Protein AF-U1Q0V2-F1 (afdb_monomer_lite)

Sequence (135 aa):
MVHVGWVQRLLRSADWMGFPGPEPDLVAHGQTRVGPHARRIFEKFAELGIEWVSEPTDSEPGAQRIRPVNEVLAFRKATCIDLCVAFCCAALDAGIYPLILTVTADGGQRRHAIVLVPMERQWVIGCDVLIDEGF

Foldseek 3Di:
DPPPVVVVQVVVVVVDQAFDADDDDCADPNAGPQVVQLVVLVVVLVVLQQDEDDADPPADVPGGDADALVCCSVVSYHHQVNVQVNSCVSCVNVRWHKDKDWFADPVRPDIHIDIDTDRSSHDDPPDDPPDDPGD

Radius of gyration: 16.57 Å; chains: 1; bounding box: 40×40×46 Å

Secondary structure (DSSP, 8-state):
---HHHHHHHHHHTS-SS-----GGGEETTEE-HHHHHHHHHHHHHHTTPEE-PPPTTPPTT--PPPPHHHHHHHTEE-HHHHHHHHHHHHHHTT---EEEEEEEGGGTEEEEEEE--TTS-PPPS---S-SS--

Structure (mmCIF, N/CA/C/O backbone):
data_AF-U1Q0V2-F1
#
_entry.id   AF-U1Q0V2-F1
#
loop_
_atom_site.group_PDB
_atom_site.id
_atom_site.type_symbol
_atom_site.label_atom_id
_atom_site.label_alt_id
_atom_site.label_comp_id
_atom_site.label_asym_id
_atom_site.label_entity_id
_atom_site.label_seq_id
_atom_site.pdbx_PDB_ins_code
_atom_site.Cartn_x
_atom_site.Cartn_y
_atom_site.Cartn_z
_atom_site.occupancy
_atom_site.B_iso_or_equiv
_atom_site.auth_seq_id
_atom_site.auth_comp_id
_atom_site.auth_asym_id
_atom_site.auth_atom_id
_atom_site.pdbx_PDB_model_num
ATOM 1 N N . MET A 1 1 ? 3.912 -15.239 5.606 1.00 35.06 1 MET A N 1
ATOM 2 C CA . MET A 1 1 ? 5.131 -16.069 5.500 1.00 35.06 1 MET A CA 1
ATOM 3 C C . MET A 1 1 ? 6.042 -15.401 4.482 1.00 35.06 1 MET A C 1
ATOM 5 O O . MET A 1 1 ? 5.665 -15.322 3.323 1.00 35.06 1 MET A O 1
ATOM 9 N N . VAL A 1 2 ? 7.160 -14.813 4.916 1.00 41.72 2 VAL A N 1
ATOM 10 C CA . VAL A 1 2 ? 8.121 -14.167 4.006 1.00 41.72 2 VAL A CA 1
ATOM 11 C C . VAL A 1 2 ? 8.965 -15.280 3.386 1.00 41.72 2 VAL A C 1
ATOM 13 O O . VAL A 1 2 ? 9.642 -16.006 4.109 1.00 41.72 2 VAL A O 1
ATOM 16 N N . HIS A 1 3 ? 8.857 -15.488 2.072 1.00 43.62 3 HIS A N 1
ATOM 17 C CA . HIS A 1 3 ? 9.586 -16.553 1.375 1.00 43.62 3 HIS A CA 1
ATOM 18 C C . HIS A 1 3 ? 11.100 -16.367 1.584 1.00 43.62 3 HIS A C 1
ATOM 20 O O . HIS A 1 3 ? 11.595 -15.254 1.459 1.00 43.62 3 HIS A O 1
ATOM 26 N N . VAL A 1 4 ? 11.850 -17.430 1.897 1.00 46.19 4 VAL A N 1
ATOM 27 C CA . VAL A 1 4 ? 13.280 -17.375 2.298 1.00 46.19 4 VAL A CA 1
ATOM 28 C C . VAL A 1 4 ? 14.165 -16.647 1.269 1.00 46.19 4 VAL A C 1
ATOM 30 O O . VAL A 1 4 ? 15.153 -16.005 1.624 1.00 46.19 4 VAL A O 1
ATOM 33 N N . GLY A 1 5 ? 13.755 -16.649 -0.003 1.00 53.88 5 GLY A N 1
ATOM 34 C CA . GLY A 1 5 ? 14.381 -15.845 -1.056 1.00 53.88 5 GLY A CA 1
ATOM 35 C C . GLY A 1 5 ? 14.353 -14.327 -0.806 1.00 53.88 5 GLY A C 1
ATOM 36 O O . GLY A 1 5 ? 15.284 -13.648 -1.219 1.00 53.88 5 GLY A O 1
ATOM 37 N N . TRP A 1 6 ? 13.348 -13.792 -0.104 1.00 56.41 6 TRP A N 1
ATOM 38 C CA . TRP A 1 6 ? 13.242 -12.371 0.254 1.00 56.41 6 TRP A CA 1
ATOM 39 C C . TRP A 1 6 ? 14.310 -11.941 1.249 1.00 56.41 6 TRP A C 1
ATOM 41 O O . TRP A 1 6 ? 14.980 -10.942 1.015 1.00 56.41 6 TRP A O 1
ATOM 51 N N . VAL A 1 7 ? 14.513 -12.710 2.322 1.00 51.59 7 VAL A N 1
ATOM 52 C CA . VAL A 1 7 ? 15.502 -12.385 3.362 1.00 51.59 7 VAL A CA 1
ATOM 53 C C . VAL A 1 7 ? 16.915 -12.387 2.777 1.00 51.59 7 VAL A C 1
ATOM 55 O O . VAL A 1 7 ? 17.669 -11.448 3.005 1.00 51.59 7 VAL A O 1
ATOM 58 N N . GLN A 1 8 ? 17.259 -13.369 1.935 1.00 47.16 8 GLN A N 1
ATOM 59 C CA . GLN A 1 8 ? 18.563 -13.377 1.261 1.00 47.16 8 GLN A CA 1
ATOM 60 C C . GLN A 1 8 ? 18.756 -12.219 0.271 1.00 47.16 8 GLN A C 1
ATOM 62 O O . GLN A 1 8 ? 19.873 -11.734 0.115 1.00 47.16 8 GLN A O 1
ATOM 67 N N . ARG A 1 9 ? 17.693 -11.760 -0.396 1.00 57.69 9 ARG A N 1
ATOM 68 C CA . ARG A 1 9 ? 17.746 -10.615 -1.318 1.00 57.69 9 ARG A CA 1
ATOM 69 C C . ARG A 1 9 ? 17.901 -9.294 -0.564 1.00 57.69 9 ARG A C 1
ATOM 71 O O . ARG A 1 9 ? 18.737 -8.486 -0.941 1.00 57.69 9 ARG A O 1
ATOM 78 N N . LEU A 1 10 ? 17.171 -9.121 0.535 1.00 52.22 10 LEU A N 1
ATOM 79 C CA . LEU A 1 10 ? 17.231 -7.936 1.398 1.00 52.22 10 LEU A CA 1
ATOM 80 C C . LEU A 1 10 ? 18.604 -7.802 2.084 1.00 52.22 10 LEU A C 1
ATOM 82 O O . LEU A 1 10 ? 19.165 -6.711 2.157 1.00 52.22 10 LEU A O 1
ATOM 86 N N . LEU A 1 11 ? 19.196 -8.928 2.497 1.00 50.22 11 LEU A N 1
ATOM 87 C CA . LEU A 1 11 ? 20.561 -8.967 3.029 1.00 50.22 11 LEU A CA 1
ATOM 88 C C . LEU A 1 11 ? 21.624 -8.651 1.962 1.00 50.22 11 LEU A C 1
ATOM 90 O O . LEU A 1 11 ? 22.636 -8.051 2.293 1.00 50.22 11 LEU A O 1
ATOM 94 N N . ARG A 1 12 ? 21.394 -8.986 0.682 1.00 48.66 12 ARG A N 1
ATOM 95 C CA . ARG A 1 12 ? 22.298 -8.606 -0.423 1.00 48.66 12 ARG A CA 1
ATOM 96 C C . ARG A 1 12 ? 22.145 -7.150 -0.875 1.00 48.66 12 ARG A C 1
ATOM 98 O O . ARG A 1 12 ? 23.102 -6.602 -1.406 1.00 48.66 12 ARG A O 1
ATOM 105 N N . SER A 1 13 ? 20.985 -6.517 -0.675 1.00 46.38 13 SER A N 1
ATOM 106 C CA . SER A 1 13 ? 20.786 -5.097 -1.016 1.00 46.38 13 SER A CA 1
ATOM 107 C C . SER A 1 13 ? 21.444 -4.127 -0.037 1.00 46.38 13 SER A C 1
ATOM 109 O O . SER A 1 13 ? 21.688 -2.987 -0.408 1.00 46.38 13 SER A O 1
ATOM 111 N N . ALA A 1 14 ? 21.752 -4.552 1.194 1.00 44.84 14 ALA A N 1
ATOM 112 C CA . ALA A 1 14 ? 22.478 -3.704 2.144 1.00 44.84 14 ALA A CA 1
ATOM 113 C C . ALA A 1 14 ? 23.905 -3.364 1.655 1.00 44.84 14 ALA A C 1
ATOM 115 O O . ALA A 1 14 ? 24.404 -2.285 1.956 1.00 44.84 14 ALA A O 1
ATOM 116 N N . ASP A 1 15 ? 24.501 -4.241 0.836 1.00 44.44 15 ASP A N 1
ATOM 117 C CA . ASP A 1 15 ? 25.845 -4.083 0.260 1.00 44.44 15 ASP A CA 1
ATOM 118 C C . ASP A 1 15 ? 25.832 -3.729 -1.248 1.00 44.44 15 ASP A C 1
ATOM 120 O O . ASP A 1 15 ? 26.886 -3.527 -1.853 1.00 44.44 15 ASP A O 1
ATOM 124 N N . TRP A 1 16 ? 24.655 -3.648 -1.888 1.00 39.28 16 TRP A N 1
ATOM 125 C CA . TRP A 1 16 ? 24.498 -3.435 -3.336 1.00 39.28 16 TRP A CA 1
ATOM 126 C C . TRP A 1 16 ? 23.513 -2.286 -3.613 1.00 39.28 16 TRP A C 1
ATOM 128 O O . TRP A 1 16 ? 22.334 -2.373 -3.294 1.00 39.28 16 TRP A O 1
ATOM 138 N N . MET A 1 17 ? 23.969 -1.245 -4.323 1.00 45.47 17 MET A N 1
ATOM 139 C CA . MET A 1 17 ? 23.193 -0.090 -4.843 1.00 45.47 17 MET A CA 1
ATOM 140 C C . MET A 1 17 ? 22.092 -0.433 -5.888 1.00 45.47 17 MET A C 1
ATOM 142 O O . MET A 1 17 ? 21.736 0.390 -6.727 1.00 45.47 17 MET A O 1
ATOM 146 N N . GLY A 1 18 ? 21.582 -1.664 -5.916 1.00 50.22 18 GLY A N 1
ATOM 147 C CA . GLY A 1 18 ? 20.775 -2.218 -7.000 1.00 50.22 18 GLY A CA 1
ATOM 148 C C . GLY A 1 18 ? 19.776 -3.239 -6.471 1.00 50.22 18 GLY A C 1
ATOM 149 O O . GLY A 1 18 ? 20.090 -4.071 -5.624 1.00 50.22 18 GLY A O 1
ATOM 150 N N . PHE A 1 19 ? 18.544 -3.141 -6.961 1.00 48.56 19 PHE A N 1
ATOM 151 C CA . PHE A 1 19 ? 17.378 -3.793 -6.374 1.00 48.56 19 PHE A CA 1
ATOM 152 C C . PHE A 1 19 ? 17.218 -5.272 -6.803 1.00 48.56 19 PHE A C 1
ATOM 154 O O . PHE A 1 19 ? 17.119 -5.543 -8.003 1.00 48.56 19 PHE A O 1
ATOM 161 N N . PRO A 1 20 ? 17.139 -6.238 -5.865 1.00 48.56 20 PRO A N 1
ATOM 162 C CA . PRO A 1 20 ? 17.164 -7.677 -6.181 1.00 48.56 20 PRO A CA 1
ATOM 163 C C . PRO A 1 20 ? 15.799 -8.351 -6.518 1.00 48.56 20 PRO A C 1
ATOM 165 O O . PRO A 1 20 ? 15.290 -9.145 -5.732 1.00 48.56 20 PRO A O 1
ATOM 168 N N . GLY A 1 21 ? 15.202 -8.141 -7.697 1.00 48.84 21 GLY A N 1
ATOM 169 C CA . GLY A 1 21 ? 13.913 -8.755 -8.125 1.00 48.84 21 GLY A CA 1
ATOM 170 C C . GLY A 1 21 ? 14.005 -9.618 -9.402 1.00 48.84 21 GLY A C 1
ATOM 171 O O . GLY A 1 21 ? 15.038 -9.561 -10.067 1.00 48.84 21 GLY A O 1
ATOM 172 N N . PRO A 1 22 ? 12.982 -10.427 -9.770 1.00 47.50 22 PRO A N 1
ATOM 173 C CA . PRO A 1 22 ? 13.030 -11.239 -10.992 1.00 47.50 22 PRO A CA 1
ATOM 174 C C . PRO A 1 22 ? 13.104 -10.352 -12.254 1.00 47.50 22 PRO A C 1
ATOM 176 O O . PRO A 1 22 ? 12.197 -9.568 -12.496 1.00 47.50 22 PRO A O 1
ATOM 179 N N . GLU A 1 23 ? 14.240 -10.431 -12.961 1.00 60.88 23 GLU A N 1
ATOM 180 C CA . GLU A 1 23 ? 14.472 -10.660 -14.409 1.00 60.88 23 GLU A CA 1
ATOM 181 C C . GLU A 1 23 ? 13.546 -10.034 -15.510 1.00 60.88 23 GLU A C 1
ATOM 183 O O . GLU A 1 23 ? 12.494 -9.465 -15.249 1.00 60.88 23 GLU A O 1
ATOM 188 N N . PRO A 1 24 ? 13.953 -10.098 -16.793 1.00 53.09 24 PRO A N 1
ATOM 189 C CA . PRO A 1 24 ? 14.290 -9.011 -17.739 1.00 53.09 24 PRO A CA 1
ATOM 190 C C . PRO A 1 24 ? 13.203 -7.981 -18.119 1.00 53.09 24 PRO A C 1
ATOM 192 O O . PRO A 1 24 ? 13.521 -6.990 -18.768 1.00 53.09 24 PRO A O 1
ATOM 195 N N . ASP A 1 25 ? 11.946 -8.150 -17.714 1.00 60.25 25 ASP A N 1
ATOM 196 C CA . ASP A 1 25 ? 10.814 -7.395 -18.277 1.00 60.25 25 ASP A CA 1
ATOM 197 C C . ASP A 1 25 ? 10.534 -6.043 -17.612 1.00 60.25 25 ASP A C 1
ATOM 199 O O . ASP A 1 25 ? 9.824 -5.219 -18.191 1.00 60.25 25 ASP A O 1
ATOM 203 N N . LEU A 1 26 ? 11.088 -5.783 -16.422 1.00 65.94 26 LEU A N 1
ATOM 204 C CA . LEU A 1 26 ? 11.001 -4.461 -15.787 1.00 65.94 26 LEU A CA 1
ATOM 205 C C . LEU A 1 26 ? 11.842 -3.404 -16.507 1.00 65.94 26 LEU A C 1
ATOM 207 O O . LEU A 1 26 ? 11.630 -2.215 -16.279 1.00 65.94 26 LEU A O 1
ATOM 211 N N . VAL A 1 27 ? 12.802 -3.821 -17.335 1.00 65.69 27 VAL A N 1
ATOM 212 C CA . VAL A 1 27 ? 13.606 -2.931 -18.173 1.00 65.69 27 VAL A CA 1
ATOM 213 C C . VAL A 1 27 ? 13.624 -3.492 -19.585 1.00 65.69 27 VAL A C 1
ATOM 215 O O . VAL A 1 27 ? 14.387 -4.399 -19.894 1.00 65.69 27 VAL A O 1
ATOM 218 N N . ALA A 1 28 ? 12.797 -2.926 -20.457 1.00 69.88 28 ALA A N 1
ATOM 219 C CA . ALA A 1 28 ? 12.767 -3.277 -21.871 1.00 69.88 28 ALA A CA 1
ATOM 220 C C . ALA A 1 28 ? 13.329 -2.105 -22.677 1.00 69.88 28 ALA A C 1
ATOM 222 O O . ALA A 1 28 ? 12.933 -0.962 -22.461 1.00 69.88 28 ALA A O 1
ATOM 223 N N . HIS A 1 29 ? 14.269 -2.371 -23.587 1.00 72.38 29 HIS A N 1
ATOM 224 C CA . HIS A 1 29 ? 14.875 -1.343 -24.448 1.00 72.38 29 HIS A CA 1
ATOM 225 C C . HIS A 1 29 ? 15.450 -0.127 -23.685 1.00 72.38 29 HIS A C 1
ATOM 227 O O . HIS A 1 29 ? 15.395 0.999 -24.170 1.00 72.38 29 HIS A O 1
ATOM 233 N N . GLY A 1 30 ? 15.985 -0.341 -22.476 1.00 68.69 30 GLY A N 1
ATOM 234 C CA . GLY A 1 30 ? 16.543 0.727 -21.634 1.00 68.69 30 GLY A CA 1
ATOM 235 C C . GLY A 1 30 ? 15.506 1.577 -20.889 1.00 68.69 30 GLY A C 1
ATOM 236 O O . GLY A 1 30 ? 15.889 2.518 -20.203 1.00 68.69 30 GLY A O 1
ATOM 237 N N . GLN A 1 31 ? 14.215 1.247 -20.981 1.00 72.19 31 GLN A N 1
ATOM 238 C CA . GLN A 1 31 ? 13.138 1.940 -20.275 1.00 72.19 31 GLN A CA 1
ATOM 239 C C . GLN A 1 31 ? 12.588 1.092 -19.129 1.00 72.19 31 GLN A C 1
ATOM 241 O O . GLN A 1 31 ? 12.303 -0.097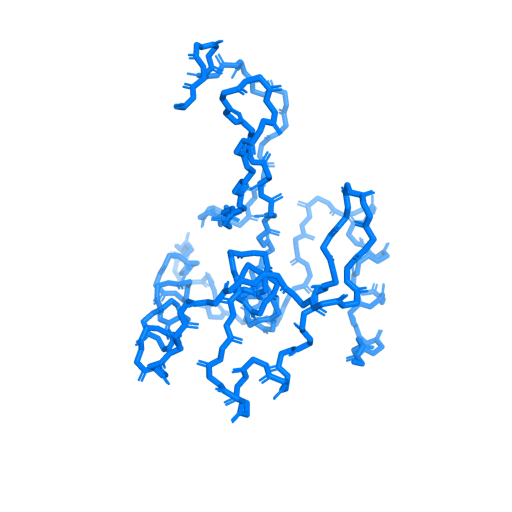 -19.291 1.00 72.19 31 GLN A O 1
ATOM 246 N N . THR A 1 32 ? 12.403 1.725 -17.972 1.00 79.25 32 THR A N 1
ATOM 247 C CA . THR A 1 32 ? 11.717 1.134 -16.818 1.00 79.25 32 THR A CA 1
ATOM 248 C C . THR A 1 32 ? 10.229 0.920 -17.106 1.00 79.25 32 THR A C 1
ATOM 250 O O . THR A 1 32 ? 9.546 1.778 -17.662 1.00 79.25 32 THR A O 1
ATOM 253 N N . ARG A 1 33 ? 9.696 -0.231 -16.692 1.00 84.94 33 ARG A N 1
ATOM 254 C CA . ARG A 1 33 ? 8.266 -0.575 -16.757 1.00 84.94 33 ARG A CA 1
ATOM 255 C C . ARG A 1 33 ? 7.602 -0.574 -15.376 1.00 84.94 33 ARG A C 1
ATOM 257 O O . ARG A 1 33 ? 6.481 -1.057 -15.236 1.00 84.94 33 ARG A O 1
ATOM 264 N N . VAL A 1 34 ? 8.243 0.020 -14.362 1.00 87.94 34 VAL A N 1
ATOM 265 C CA . VAL A 1 34 ? 7.706 0.109 -12.990 1.00 87.94 34 VAL A CA 1
ATOM 266 C C . VAL A 1 34 ? 6.314 0.739 -12.957 1.00 87.94 34 VAL A C 1
ATOM 268 O O . VAL A 1 34 ? 5.411 0.154 -12.366 1.00 87.94 34 VAL A O 1
ATOM 271 N N . GLY A 1 35 ? 6.119 1.887 -13.615 1.00 90.06 35 GLY A N 1
ATOM 272 C CA . GLY A 1 35 ? 4.832 2.591 -13.633 1.00 90.06 35 GLY A CA 1
ATOM 273 C C . GLY A 1 35 ? 3.672 1.709 -14.119 1.00 90.06 35 GLY A C 1
ATOM 274 O O . GLY A 1 35 ? 2.714 1.511 -13.371 1.00 90.06 35 GLY A O 1
ATOM 275 N N . PRO A 1 36 ? 3.757 1.112 -15.324 1.00 89.88 36 PRO A N 1
ATOM 276 C CA . PRO A 1 36 ? 2.759 0.160 -15.815 1.00 89.88 36 PRO A CA 1
ATOM 277 C C . PRO A 1 36 ? 2.493 -1.030 -14.881 1.00 89.88 36 PRO A C 1
ATOM 279 O O . PRO A 1 36 ? 1.336 -1.400 -14.680 1.00 89.88 36 PRO A O 1
ATOM 282 N N . HIS A 1 37 ? 3.532 -1.625 -14.286 1.00 89.06 37 HIS A N 1
ATOM 283 C CA . HIS A 1 37 ? 3.364 -2.751 -13.362 1.00 89.06 37 HIS A CA 1
ATOM 284 C C . HIS A 1 37 ? 2.680 -2.326 -12.054 1.00 89.06 37 HIS A C 1
ATOM 286 O O . HIS A 1 37 ? 1.713 -2.962 -11.635 1.00 89.06 37 HIS A O 1
ATOM 292 N N . ALA A 1 38 ? 3.122 -1.226 -11.441 1.00 92.00 38 ALA A N 1
ATOM 293 C CA . ALA A 1 38 ? 2.521 -0.672 -10.230 1.00 92.00 38 ALA A CA 1
ATOM 294 C C . ALA A 1 38 ? 1.057 -0.272 -10.455 1.00 92.00 38 ALA A C 1
ATOM 296 O O . ALA A 1 38 ? 0.192 -0.593 -9.640 1.00 92.00 38 ALA A O 1
ATOM 297 N N . ARG A 1 39 ? 0.761 0.353 -11.601 1.00 93.19 39 ARG A N 1
ATOM 298 C CA . ARG A 1 39 ? -0.603 0.689 -12.012 1.00 93.19 39 ARG A CA 1
ATOM 299 C C . ARG A 1 39 ? -1.477 -0.555 -12.140 1.00 93.19 39 ARG A C 1
ATOM 301 O O . ARG A 1 39 ? -2.573 -0.572 -11.595 1.00 93.19 39 ARG A O 1
ATOM 308 N N . ARG A 1 40 ? -0.984 -1.610 -12.793 1.00 92.31 40 ARG A N 1
ATOM 309 C CA . ARG A 1 40 ? -1.724 -2.871 -12.928 1.00 92.31 40 ARG A CA 1
ATOM 310 C C . ARG A 1 40 ? -2.040 -3.498 -11.569 1.00 92.31 40 ARG A C 1
ATOM 312 O O . ARG A 1 40 ? -3.134 -4.022 -11.391 1.00 92.31 40 ARG A O 1
ATOM 319 N N . ILE A 1 41 ? -1.103 -3.452 -10.620 1.00 92.12 41 ILE A N 1
ATOM 320 C CA . ILE A 1 41 ? -1.346 -3.916 -9.246 1.00 92.12 41 ILE A CA 1
ATOM 321 C C . ILE A 1 41 ? -2.457 -3.073 -8.611 1.00 92.12 41 ILE A C 1
ATOM 323 O O . ILE A 1 41 ? -3.429 -3.635 -8.116 1.00 92.12 41 ILE A O 1
ATOM 327 N N . PHE A 1 42 ? -2.358 -1.743 -8.676 1.00 93.38 42 PHE A N 1
ATOM 328 C CA . PHE A 1 42 ? -3.367 -0.837 -8.122 1.00 93.38 42 PHE A CA 1
ATOM 329 C C . PHE A 1 42 ? -4.766 -1.095 -8.701 1.00 93.38 42 PHE A C 1
ATOM 331 O O . PHE A 1 42 ? -5.721 -1.261 -7.948 1.00 93.38 42 PHE A O 1
ATOM 338 N N . GLU A 1 43 ? -4.881 -1.193 -10.027 1.00 93.38 43 GLU A N 1
ATOM 339 C CA . GLU A 1 43 ? -6.145 -1.474 -10.717 1.00 93.38 43 GLU A CA 1
ATOM 340 C C . GLU A 1 43 ? -6.737 -2.813 -10.265 1.00 93.38 43 GLU A C 1
ATOM 342 O O . GLU A 1 43 ? -7.926 -2.890 -9.964 1.00 93.38 43 GLU A O 1
ATOM 347 N N . LYS A 1 44 ? -5.906 -3.851 -10.099 1.00 91.62 44 LYS A N 1
ATOM 348 C CA . LYS A 1 44 ? -6.368 -5.135 -9.558 1.00 91.62 44 LYS A CA 1
ATOM 349 C C . LYS A 1 44 ? -6.889 -5.008 -8.133 1.00 91.62 44 LYS A C 1
ATOM 351 O O . LYS A 1 44 ? -7.924 -5.587 -7.836 1.00 91.62 44 LYS A O 1
ATOM 356 N N . PHE A 1 45 ? -6.232 -4.238 -7.268 1.00 90.25 45 PHE A N 1
ATOM 357 C CA . PHE A 1 45 ? -6.743 -3.974 -5.920 1.00 90.25 45 PHE A CA 1
ATOM 358 C C . PHE A 1 45 ? -8.071 -3.203 -5.936 1.00 90.25 45 PHE A C 1
ATOM 360 O O . PHE A 1 45 ? -8.972 -3.542 -5.170 1.00 90.25 45 PHE A O 1
ATOM 367 N N . ALA A 1 46 ? -8.225 -2.226 -6.832 1.00 91.62 46 ALA A N 1
ATOM 368 C CA . ALA A 1 46 ? -9.469 -1.476 -6.995 1.00 91.62 46 ALA A CA 1
ATOM 369 C C . ALA A 1 46 ? -10.634 -2.367 -7.472 1.00 91.62 46 ALA A C 1
ATOM 371 O O . ALA A 1 46 ? -11.765 -2.216 -7.013 1.00 91.62 46 ALA A O 1
ATOM 372 N N . GLU A 1 47 ? -10.358 -3.342 -8.342 1.00 93.19 47 GLU A N 1
ATOM 373 C CA . GLU A 1 47 ? -11.345 -4.309 -8.841 1.00 93.19 47 GLU A CA 1
ATOM 374 C C . GLU A 1 47 ? -11.795 -5.337 -7.786 1.00 93.19 47 GLU A C 1
ATOM 376 O O . GLU A 1 47 ? -12.859 -5.939 -7.931 1.00 93.19 47 GLU A O 1
ATOM 381 N N . LEU A 1 48 ? -11.019 -5.557 -6.717 1.00 90.88 48 LEU A N 1
ATOM 382 C CA . LEU A 1 48 ? -11.348 -6.551 -5.686 1.00 90.88 48 LEU A CA 1
ATOM 383 C C . LEU A 1 48 ? -12.542 -6.151 -4.806 1.00 90.88 48 LEU A C 1
ATOM 385 O O . LEU A 1 48 ? -13.035 -6.989 -4.047 1.00 90.88 48 LEU A O 1
ATOM 389 N N . GLY A 1 49 ? -13.013 -4.902 -4.902 1.00 93.38 49 GLY A N 1
ATOM 390 C CA . GLY A 1 49 ? -14.131 -4.399 -4.103 1.00 93.38 49 GLY A CA 1
ATOM 391 C C . GLY A 1 49 ? -13.827 -4.430 -2.606 1.00 93.38 49 GLY A C 1
ATOM 392 O O . GLY A 1 49 ? -14.673 -4.852 -1.821 1.00 93.38 49 GLY A O 1
ATOM 393 N N . ILE A 1 50 ? -12.598 -4.061 -2.227 1.00 95.25 50 ILE A N 1
ATOM 394 C CA . ILE A 1 50 ? -12.172 -3.986 -0.827 1.00 95.25 50 ILE A CA 1
ATOM 395 C C . ILE A 1 50 ? -12.845 -2.774 -0.179 1.00 95.25 50 ILE A C 1
ATOM 397 O O . ILE A 1 50 ? -12.642 -1.636 -0.598 1.00 95.25 50 ILE A O 1
ATOM 401 N N . GLU A 1 51 ? -13.644 -3.032 0.847 1.00 96.38 51 GLU A N 1
ATOM 402 C CA . GLU A 1 51 ? -14.315 -2.022 1.648 1.00 96.38 51 GLU A CA 1
ATOM 403 C C . GLU A 1 51 ? -13.347 -1.417 2.669 1.00 96.38 51 GLU A C 1
ATOM 405 O O . GLU A 1 51 ? -12.570 -2.116 3.334 1.00 96.38 51 GLU A O 1
ATOM 410 N N . TRP A 1 52 ? -13.424 -0.098 2.818 1.00 94.88 52 TRP A N 1
ATOM 411 C CA . TRP A 1 52 ? -12.710 0.599 3.872 1.00 94.88 52 TRP A CA 1
ATOM 412 C C . TRP A 1 52 ? -13.371 0.343 5.227 1.00 94.88 52 TRP A C 1
ATOM 414 O O . TRP A 1 52 ? -14.566 0.580 5.396 1.00 94.88 52 TRP A O 1
ATOM 424 N N . VAL A 1 53 ? -12.586 -0.084 6.214 1.00 95.62 53 VAL A N 1
ATOM 425 C CA . VAL A 1 53 ? -13.073 -0.340 7.577 1.00 95.62 53 VAL A CA 1
ATOM 426 C C . VAL A 1 53 ? -12.217 0.358 8.625 1.00 95.62 53 VAL A C 1
ATOM 428 O O . VAL A 1 53 ? -11.129 0.853 8.338 1.00 95.62 53 VAL A O 1
ATOM 431 N N . SER A 1 54 ? -12.707 0.388 9.864 1.00 91.50 54 SER A N 1
ATOM 432 C CA . SER A 1 54 ? -11.908 0.815 11.008 1.00 91.50 54 SER A CA 1
ATOM 433 C C . SER A 1 54 ? -10.772 -0.169 11.311 1.00 91.50 54 SER A C 1
ATOM 435 O O . SER A 1 54 ? -10.742 -1.325 10.853 1.00 91.50 54 SER A O 1
ATOM 437 N N . GLU A 1 55 ? -9.833 0.300 12.128 1.00 88.56 55 GLU A N 1
ATOM 438 C CA . GLU A 1 55 ? -8.779 -0.538 12.684 1.00 88.56 55 GLU A CA 1
ATOM 439 C C . GLU A 1 55 ? -9.345 -1.789 13.384 1.00 88.56 55 GLU A C 1
ATOM 441 O O . GLU A 1 55 ? -10.473 -1.764 13.893 1.00 88.56 55 GLU A O 1
ATOM 446 N N . PRO A 1 56 ? -8.604 -2.914 13.367 1.00 88.19 56 PRO A N 1
ATOM 447 C CA . PRO A 1 56 ? -8.956 -4.088 14.157 1.00 88.19 56 PRO A CA 1
ATOM 448 C C . PRO A 1 56 ? -9.107 -3.745 15.645 1.00 88.19 56 PRO A C 1
ATOM 450 O O . PRO A 1 56 ? -8.327 -2.960 16.179 1.00 88.19 56 PRO A O 1
ATOM 453 N N . THR A 1 57 ? -10.076 -4.366 16.320 1.00 87.56 57 THR A N 1
ATOM 454 C CA . THR A 1 57 ? -10.378 -4.123 17.745 1.00 87.56 57 THR A CA 1
ATOM 455 C C . THR A 1 57 ? -9.276 -4.579 18.702 1.00 87.56 57 THR A C 1
ATOM 457 O O . THR A 1 57 ? -9.301 -4.223 19.871 1.00 87.56 57 THR A O 1
ATOM 460 N N . ASP A 1 58 ? -8.341 -5.391 18.221 1.00 89.19 58 ASP A N 1
ATOM 461 C CA . ASP A 1 58 ? -7.145 -5.866 18.918 1.00 89.19 58 ASP A CA 1
ATOM 462 C C . ASP A 1 58 ? -5.901 -5.009 18.604 1.00 89.19 58 ASP A C 1
ATOM 464 O O . ASP A 1 58 ? -4.770 -5.461 18.769 1.00 89.19 58 ASP A O 1
ATOM 468 N N . SER A 1 59 ? -6.097 -3.777 18.120 1.00 88.38 59 SER A N 1
ATOM 469 C CA . SER A 1 59 ? -5.023 -2.790 17.966 1.00 88.38 59 SER A CA 1
ATOM 470 C C . SER A 1 59 ? -4.687 -2.133 19.309 1.00 88.38 59 SER A C 1
ATOM 472 O O . SER A 1 59 ? -5.580 -1.747 20.061 1.00 88.38 59 SER A O 1
ATOM 474 N N . GLU A 1 60 ? -3.394 -1.979 19.597 1.00 89.50 60 GLU A N 1
ATOM 475 C CA . GLU A 1 60 ? -2.909 -1.308 20.809 1.00 89.50 60 GLU A CA 1
ATOM 476 C C . GLU A 1 60 ? -2.940 0.223 20.667 1.00 89.50 60 GLU A C 1
ATOM 478 O O . GLU A 1 60 ? -2.743 0.741 19.565 1.00 89.50 60 GLU A O 1
ATOM 483 N N . PRO A 1 61 ? -3.088 0.995 21.760 1.00 84.00 61 PRO A N 1
ATOM 484 C CA . PRO A 1 61 ? -3.033 2.451 21.700 1.00 84.00 61 PRO A CA 1
ATOM 485 C C . PRO A 1 61 ? -1.759 2.961 21.012 1.00 84.00 61 PRO A C 1
ATOM 487 O O . PRO A 1 61 ? -0.641 2.733 21.468 1.00 84.00 61 PRO A O 1
ATOM 490 N N . GLY A 1 62 ? -1.932 3.690 19.908 1.00 82.25 62 GLY A N 1
ATOM 491 C CA . GLY A 1 62 ? -0.817 4.240 19.135 1.00 82.25 62 GLY A CA 1
ATOM 492 C C . GLY A 1 62 ? -0.261 3.321 18.042 1.00 82.25 62 GLY A C 1
ATOM 493 O O . GLY A 1 62 ? 0.562 3.784 17.256 1.00 82.25 62 GLY A O 1
ATOM 494 N N . ALA A 1 63 ? -0.741 2.083 17.932 1.00 85.94 63 ALA A N 1
ATOM 495 C CA . ALA A 1 63 ? -0.386 1.138 16.880 1.00 85.94 63 ALA A CA 1
ATOM 496 C C . ALA A 1 63 ? -1.646 0.613 16.177 1.00 85.94 63 ALA A C 1
ATOM 498 O O . ALA A 1 63 ? -2.733 0.633 16.734 1.00 85.94 63 ALA A O 1
ATOM 499 N N . GLN A 1 64 ? -1.497 0.111 14.952 1.00 89.69 64 GLN A N 1
ATOM 500 C CA . GLN A 1 64 ? -2.570 -0.619 14.279 1.00 89.69 64 GLN A CA 1
A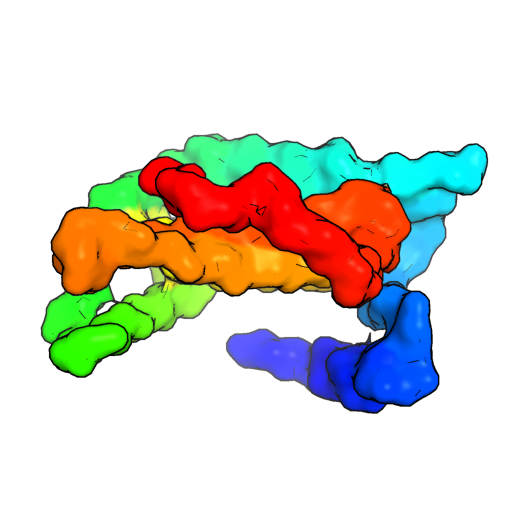TOM 501 C C . GLN A 1 64 ? -2.118 -2.059 14.065 1.00 89.69 64 GLN A C 1
ATOM 503 O O . GLN A 1 64 ? -1.048 -2.281 13.486 1.00 89.69 64 GLN A O 1
ATOM 508 N N . ARG A 1 65 ? -2.934 -3.046 14.456 1.00 92.69 65 ARG A N 1
ATOM 509 C CA . ARG A 1 65 ? -2.742 -4.400 13.929 1.00 92.69 65 ARG A CA 1
ATOM 510 C C . ARG A 1 65 ? -2.945 -4.338 12.417 1.00 92.69 65 ARG A C 1
ATOM 512 O O . ARG A 1 65 ? -3.949 -3.812 11.932 1.00 92.69 65 ARG A O 1
ATOM 519 N N . ILE A 1 66 ? -1.988 -4.887 11.680 1.00 94.12 66 ILE A N 1
ATOM 520 C CA . ILE A 1 66 ? -2.061 -4.979 10.223 1.00 94.12 66 ILE A CA 1
ATOM 521 C C . ILE A 1 66 ? -2.675 -6.330 9.867 1.00 94.12 66 ILE A C 1
ATOM 523 O O . ILE A 1 66 ? -2.155 -7.379 10.260 1.00 94.12 66 ILE A O 1
ATOM 527 N N . ARG A 1 67 ? -3.777 -6.314 9.115 1.00 93.56 67 ARG A N 1
ATOM 528 C CA . ARG A 1 67 ? -4.374 -7.534 8.568 1.00 93.56 67 ARG A CA 1
ATOM 529 C C . ARG A 1 67 ? -3.412 -8.120 7.530 1.00 93.56 67 ARG A C 1
ATOM 531 O O . ARG A 1 67 ? -2.997 -7.410 6.612 1.00 93.56 67 ARG A O 1
ATOM 538 N N . PRO A 1 68 ? -3.039 -9.405 7.625 1.00 89.69 68 PRO A N 1
ATOM 539 C CA . PRO A 1 68 ? -2.226 -10.034 6.599 1.00 89.69 68 PRO A CA 1
ATOM 540 C C . PRO A 1 68 ? -3.000 -10.107 5.273 1.00 89.69 68 PRO A C 1
ATOM 542 O O . PRO A 1 68 ? -4.231 -10.123 5.244 1.00 89.69 68 PRO A O 1
ATOM 545 N N . VAL A 1 69 ? -2.271 -10.196 4.157 1.00 88.38 69 VAL A N 1
ATOM 546 C CA . VAL A 1 69 ? -2.843 -10.148 2.796 1.00 88.38 69 VAL A CA 1
ATOM 547 C C . VAL A 1 69 ? -3.973 -11.161 2.590 1.00 88.38 69 VAL A C 1
ATOM 549 O O . VAL A 1 69 ? -4.981 -10.843 1.968 1.00 88.38 69 VAL A O 1
ATOM 552 N N . ASN A 1 70 ? -3.853 -12.367 3.148 1.00 87.12 70 ASN A N 1
ATOM 553 C CA . ASN A 1 70 ? -4.899 -13.385 3.049 1.00 87.12 70 ASN A CA 1
ATOM 554 C C . ASN A 1 70 ? -6.208 -12.968 3.743 1.00 87.12 70 ASN A C 1
ATOM 556 O O . ASN A 1 70 ? -7.273 -13.292 3.231 1.00 87.12 70 ASN A O 1
ATOM 560 N N . GLU A 1 71 ? -6.151 -12.240 4.863 1.00 92.06 71 GLU A N 1
ATOM 561 C CA . GLU A 1 71 ? -7.345 -11.703 5.532 1.00 92.06 71 GLU A CA 1
ATOM 562 C C . GLU A 1 71 ? -7.958 -10.560 4.714 1.00 92.06 71 GLU A C 1
ATOM 564 O O . GLU A 1 71 ? -9.169 -10.548 4.500 1.00 92.06 71 GLU A O 1
ATOM 569 N N . VAL A 1 72 ? -7.131 -9.644 4.194 1.00 93.12 72 VAL A N 1
ATOM 570 C CA . VAL A 1 72 ? -7.591 -8.539 3.333 1.00 93.12 72 VAL A CA 1
ATOM 571 C C . VAL A 1 72 ? -8.346 -9.073 2.114 1.00 93.12 72 VAL A C 1
ATOM 573 O O . VAL A 1 72 ? -9.439 -8.600 1.812 1.00 93.12 72 VAL A O 1
ATOM 576 N N . LEU A 1 73 ? -7.798 -10.088 1.439 1.00 89.25 73 LEU A N 1
ATOM 577 C CA . LEU A 1 73 ? -8.413 -10.687 0.252 1.00 89.25 73 LEU A CA 1
ATOM 578 C C . LEU A 1 73 ? -9.662 -11.515 0.581 1.00 89.25 73 LEU A C 1
ATOM 580 O O . LEU A 1 73 ? -10.645 -11.447 -0.156 1.00 89.25 73 LEU A O 1
ATOM 584 N N . ALA A 1 74 ? -9.639 -12.287 1.673 1.00 92.25 74 ALA A N 1
ATOM 585 C CA . ALA A 1 74 ? -10.763 -13.138 2.060 1.00 92.25 74 ALA A CA 1
ATOM 586 C C . ALA A 1 74 ? -11.968 -12.321 2.540 1.00 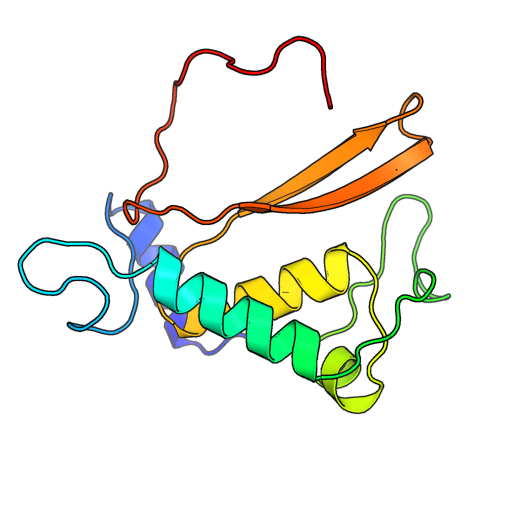92.25 74 ALA A C 1
ATOM 588 O O . ALA A 1 74 ? -13.102 -12.612 2.164 1.00 92.25 74 ALA A O 1
ATOM 589 N N . PHE A 1 75 ? -11.726 -11.293 3.355 1.00 94.44 75 PHE A N 1
ATOM 590 C CA . PHE A 1 75 ? -12.789 -10.485 3.948 1.00 94.44 75 PHE A CA 1
ATOM 591 C C . PHE A 1 75 ? -13.142 -9.249 3.131 1.00 94.44 75 PHE A C 1
ATOM 593 O O . PHE A 1 75 ? -14.172 -8.640 3.406 1.00 94.44 75 PHE A O 1
ATOM 600 N N . ARG A 1 76 ? -12.306 -8.877 2.151 1.00 95.62 76 ARG A N 1
ATOM 601 C CA . ARG A 1 76 ? -12.435 -7.643 1.360 1.00 95.62 76 ARG A CA 1
ATOM 602 C C . ARG A 1 76 ? -12.606 -6.415 2.248 1.00 95.62 76 ARG A C 1
ATOM 604 O O . ARG A 1 76 ? -13.439 -5.560 1.980 1.00 95.62 76 ARG A O 1
ATOM 611 N N . LYS A 1 77 ? -11.827 -6.351 3.326 1.00 95.50 77 LYS A N 1
ATOM 612 C CA . LYS A 1 77 ? -11.871 -5.285 4.331 1.00 95.50 77 LYS A CA 1
ATOM 613 C C . LYS A 1 77 ? -10.460 -4.864 4.688 1.00 95.50 77 LYS A C 1
ATOM 615 O O . LYS A 1 77 ? -9.635 -5.721 5.009 1.00 95.50 77 LYS A O 1
ATOM 620 N N . ALA A 1 78 ? -10.189 -3.565 4.640 1.00 97.00 78 ALA A N 1
ATOM 621 C CA . ALA A 1 78 ? -8.860 -3.037 4.917 1.00 97.00 78 ALA A CA 1
ATOM 622 C C . ALA A 1 78 ? -8.881 -1.575 5.392 1.00 97.00 78 ALA A C 1
ATOM 624 O O . ALA A 1 78 ? -9.821 -0.830 5.115 1.00 97.00 78 ALA A O 1
ATOM 625 N N . THR A 1 79 ? -7.813 -1.166 6.079 1.00 96.25 79 THR A N 1
ATOM 626 C CA . THR A 1 79 ? -7.452 0.246 6.298 1.00 96.25 79 THR A CA 1
ATOM 627 C C . THR A 1 79 ? -6.367 0.700 5.304 1.00 96.25 79 THR A C 1
ATOM 629 O O . THR A 1 79 ? -5.896 -0.093 4.483 1.00 96.25 79 THR A O 1
ATOM 632 N N . CYS A 1 80 ? -5.916 1.963 5.378 1.00 95.38 80 CYS A N 1
ATOM 633 C CA . CYS A 1 80 ? -4.793 2.446 4.554 1.00 95.38 80 CYS A CA 1
ATOM 634 C C . CYS A 1 80 ? -3.540 1.586 4.705 1.00 95.38 80 CYS A C 1
ATOM 636 O O . CYS A 1 80 ? -2.934 1.224 3.700 1.00 95.38 80 CYS A O 1
ATOM 638 N N . ILE A 1 81 ? -3.138 1.261 5.937 1.00 95.38 81 ILE A N 1
ATOM 639 C CA . ILE A 1 81 ? -1.888 0.532 6.168 1.00 95.38 81 ILE A CA 1
ATOM 640 C C . ILE A 1 81 ? -2.003 -0.943 5.759 1.00 95.38 81 ILE A C 1
ATOM 642 O O . ILE A 1 81 ? -1.044 -1.488 5.218 1.00 95.38 81 ILE A O 1
ATOM 646 N N . ASP A 1 82 ? -3.185 -1.557 5.905 1.00 96.69 82 ASP A N 1
ATOM 647 C CA . ASP A 1 82 ? -3.461 -2.907 5.393 1.00 96.69 82 ASP A CA 1
ATOM 648 C C . ASP A 1 82 ? -3.269 -2.959 3.867 1.00 96.69 82 ASP A C 1
ATOM 650 O O . ASP A 1 82 ? -2.561 -3.825 3.345 1.00 96.69 82 ASP A O 1
ATOM 654 N N . LEU A 1 83 ? -3.858 -1.995 3.146 1.00 96.88 83 LEU A N 1
ATOM 655 C CA . LEU A 1 83 ? -3.728 -1.880 1.691 1.00 96.88 83 LEU A CA 1
ATOM 656 C C . LEU A 1 83 ? -2.297 -1.558 1.265 1.00 96.88 83 LEU A C 1
ATOM 658 O O . LEU A 1 83 ? -1.818 -2.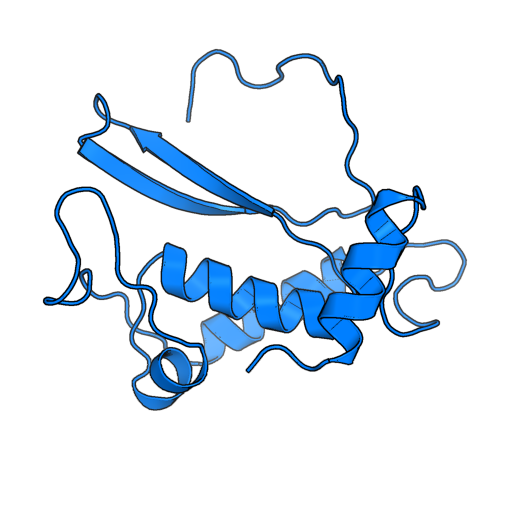139 0.293 1.00 96.88 83 LEU A O 1
ATOM 662 N N . CYS A 1 84 ? -1.599 -0.681 1.992 1.00 96.88 84 CYS A N 1
ATOM 663 C CA . CYS A 1 84 ? -0.199 -0.370 1.714 1.00 96.88 84 CYS A CA 1
ATOM 664 C C . CYS A 1 84 ? 0.671 -1.621 1.817 1.00 96.88 84 CYS A C 1
ATOM 666 O O . CYS A 1 84 ? 1.439 -1.904 0.903 1.00 96.88 84 CYS A O 1
ATOM 668 N N . VAL A 1 85 ? 0.524 -2.406 2.887 1.00 95.75 85 VAL A N 1
ATOM 669 C CA . VAL A 1 85 ? 1.282 -3.650 3.058 1.00 95.75 85 VAL A CA 1
ATOM 670 C C . VAL A 1 85 ? 0.918 -4.671 1.983 1.00 95.75 85 VAL A C 1
ATOM 672 O O . VAL A 1 85 ? 1.817 -5.266 1.390 1.00 95.75 85 VAL A O 1
ATOM 675 N N . ALA A 1 86 ? -0.369 -4.844 1.674 1.00 94.50 86 ALA A N 1
ATOM 676 C CA . ALA A 1 86 ? -0.804 -5.786 0.648 1.00 94.50 86 ALA A CA 1
ATOM 677 C C . ALA A 1 86 ? -0.303 -5.409 -0.755 1.00 94.50 86 ALA A C 1
ATOM 679 O O . ALA A 1 86 ? 0.209 -6.271 -1.476 1.00 94.50 86 ALA A O 1
ATOM 680 N N . PHE A 1 87 ? -0.376 -4.126 -1.118 1.00 95.19 87 PHE A N 1
ATOM 681 C CA . PHE A 1 87 ? 0.213 -3.608 -2.349 1.00 95.19 87 PHE A CA 1
ATOM 682 C C . PHE A 1 87 ? 1.726 -3.827 -2.358 1.00 95.19 87 PHE A C 1
ATOM 684 O O . PHE A 1 87 ? 2.262 -4.327 -3.344 1.00 95.19 87 PHE A O 1
ATOM 691 N N . CYS A 1 88 ? 2.417 -3.499 -1.261 1.00 93.75 88 CYS A N 1
ATOM 692 C CA . CYS A 1 88 ? 3.858 -3.679 -1.155 1.00 93.75 88 CYS A CA 1
ATOM 693 C C . CYS A 1 88 ? 4.254 -5.140 -1.355 1.00 93.75 88 CYS A C 1
ATOM 695 O O . CYS A 1 88 ? 5.195 -5.385 -2.093 1.00 93.75 88 CYS A O 1
ATOM 697 N N . CYS A 1 89 ? 3.521 -6.111 -0.803 1.00 90.00 89 CYS A N 1
ATOM 698 C CA . CYS A 1 89 ? 3.773 -7.528 -1.072 1.00 90.00 89 CYS A CA 1
ATOM 699 C C . CYS A 1 89 ? 3.695 -7.870 -2.570 1.00 90.00 89 CYS A C 1
ATOM 701 O O . CYS A 1 89 ? 4.573 -8.566 -3.073 1.00 90.00 89 CYS A O 1
ATOM 703 N N . ALA A 1 90 ? 2.685 -7.367 -3.286 1.00 87.00 90 ALA A N 1
ATOM 704 C CA . ALA A 1 90 ? 2.533 -7.607 -4.723 1.00 87.00 90 ALA A CA 1
ATOM 705 C C . ALA A 1 90 ? 3.605 -6.886 -5.559 1.00 87.00 90 ALA A C 1
ATOM 707 O O . ALA A 1 90 ? 4.142 -7.448 -6.510 1.00 87.00 90 ALA A O 1
ATOM 708 N N . ALA A 1 91 ? 3.942 -5.648 -5.198 1.00 89.50 91 ALA A N 1
ATOM 709 C CA . ALA A 1 91 ? 4.991 -4.871 -5.849 1.00 89.50 91 ALA A CA 1
ATOM 710 C C . ALA A 1 91 ? 6.362 -5.529 -5.661 1.00 89.50 91 ALA A C 1
ATOM 712 O O . ALA A 1 91 ? 7.109 -5.679 -6.624 1.00 89.50 91 ALA A O 1
ATOM 713 N N . LEU A 1 92 ? 6.640 -5.990 -4.443 1.00 86.25 92 LEU A N 1
ATOM 714 C CA . LEU A 1 92 ? 7.821 -6.763 -4.096 1.00 86.25 92 LEU A CA 1
ATOM 715 C C . LEU A 1 92 ? 7.894 -8.037 -4.952 1.00 86.25 92 LEU A C 1
ATOM 717 O O . LEU A 1 92 ? 8.910 -8.268 -5.608 1.00 86.25 92 LEU A O 1
ATOM 721 N N . ASP A 1 93 ? 6.820 -8.824 -5.038 1.00 80.69 93 ASP A N 1
ATOM 722 C CA . ASP A 1 93 ? 6.769 -10.014 -5.906 1.00 80.69 93 ASP A CA 1
ATOM 723 C C . ASP A 1 93 ? 7.048 -9.680 -7.386 1.00 80.69 93 ASP A C 1
ATOM 725 O O . ASP A 1 93 ? 7.771 -10.400 -8.074 1.00 80.69 93 ASP A O 1
ATOM 729 N N . ALA A 1 94 ? 6.586 -8.512 -7.842 1.00 80.56 94 ALA A N 1
ATOM 730 C CA . ALA A 1 94 ? 6.865 -7.965 -9.168 1.00 80.56 94 ALA A CA 1
ATOM 731 C C . ALA A 1 94 ? 8.272 -7.346 -9.329 1.00 80.56 94 ALA A C 1
ATOM 733 O O . ALA A 1 94 ? 8.554 -6.775 -10.380 1.00 80.56 94 ALA A O 1
ATOM 734 N N . GLY A 1 95 ? 9.151 -7.420 -8.324 1.00 78.12 95 GLY A N 1
ATOM 735 C CA . GLY A 1 95 ? 10.512 -6.869 -8.359 1.00 78.12 95 GLY A CA 1
ATOM 736 C C . GLY A 1 95 ? 10.611 -5.349 -8.169 1.00 78.12 95 GLY A C 1
ATOM 737 O O . GLY A 1 95 ? 11.657 -4.760 -8.453 1.00 78.12 95 GLY A O 1
ATOM 738 N N . ILE A 1 96 ? 9.538 -4.711 -7.700 1.00 84.62 96 ILE A N 1
ATOM 739 C CA . ILE A 1 96 ? 9.451 -3.285 -7.369 1.00 84.62 96 ILE A CA 1
ATOM 740 C C . ILE A 1 96 ? 9.657 -3.121 -5.859 1.00 84.62 96 ILE A C 1
ATOM 742 O O . ILE A 1 96 ? 9.126 -3.896 -5.071 1.00 84.62 96 ILE A O 1
ATOM 746 N N . TYR A 1 97 ? 10.393 -2.090 -5.443 1.00 86.06 97 TYR A N 1
ATOM 747 C CA . TYR A 1 97 ? 10.753 -1.855 -4.038 1.00 86.06 97 TYR A CA 1
ATOM 748 C C . TYR A 1 97 ? 10.088 -0.593 -3.490 1.00 86.06 97 TYR A C 1
ATOM 750 O O . TYR A 1 97 ? 10.728 0.460 -3.415 1.00 86.06 97 TYR A O 1
ATOM 758 N N . PRO A 1 98 ? 8.789 -0.670 -3.166 1.00 90.38 98 PRO A N 1
ATOM 759 C CA . PRO A 1 98 ? 8.043 0.468 -2.660 1.00 90.38 98 PRO A CA 1
ATOM 760 C C . PRO A 1 98 ? 8.436 0.842 -1.228 1.00 90.38 98 PRO A C 1
ATOM 762 O O . PRO A 1 98 ? 8.948 0.019 -0.468 1.00 90.38 98 PRO A O 1
ATOM 765 N N . LEU A 1 99 ? 8.111 2.077 -0.850 1.00 91.88 99 LEU A N 1
ATOM 766 C CA . LEU A 1 99 ? 8.154 2.558 0.528 1.00 91.88 99 LEU A CA 1
ATOM 767 C C . LEU A 1 99 ? 6.738 2.842 1.016 1.00 91.88 99 LEU A C 1
ATOM 769 O O . LEU A 1 99 ? 5.900 3.326 0.258 1.00 91.88 99 LEU A O 1
ATOM 773 N N . ILE A 1 100 ? 6.481 2.568 2.291 1.00 93.62 100 ILE A N 1
ATOM 774 C CA . ILE A 1 100 ? 5.266 3.030 2.960 1.00 93.62 100 ILE A CA 1
ATOM 775 C C . ILE A 1 100 ? 5.608 4.348 3.646 1.00 93.62 100 ILE A C 1
ATOM 777 O O . ILE A 1 100 ? 6.483 4.384 4.509 1.00 93.62 100 ILE A O 1
ATOM 781 N N . LEU A 1 101 ? 4.914 5.417 3.267 1.00 91.81 101 LEU A N 1
ATOM 782 C CA . LEU A 1 101 ? 4.982 6.704 3.943 1.00 91.81 101 LEU A CA 1
ATOM 783 C C . LEU A 1 101 ? 3.779 6.834 4.870 1.00 91.81 101 LEU A C 1
ATOM 785 O O . LEU A 1 101 ? 2.635 6.804 4.417 1.00 91.81 101 LEU A O 1
ATOM 789 N N . THR A 1 102 ? 4.039 7.008 6.161 1.00 90.12 102 THR A N 1
ATOM 790 C CA . THR A 1 102 ? 3.013 7.385 7.133 1.00 90.12 102 THR A CA 1
ATOM 791 C C . THR A 1 102 ? 2.988 8.898 7.273 1.00 90.12 102 THR A C 1
ATOM 793 O O . THR A 1 102 ? 3.995 9.495 7.648 1.00 90.12 102 THR A O 1
ATOM 796 N N . VAL A 1 103 ? 1.840 9.505 7.001 1.00 88.75 103 VAL A N 1
ATOM 797 C CA . VAL A 1 103 ? 1.609 10.940 7.171 1.00 88.75 103 VAL A CA 1
ATOM 798 C C . VAL A 1 103 ? 0.726 11.181 8.386 1.00 88.75 103 VAL A C 1
ATOM 800 O O . VAL A 1 103 ? -0.176 10.392 8.692 1.00 88.75 103 VAL A O 1
ATOM 803 N N . THR A 1 104 ? 0.994 12.275 9.088 1.00 86.19 104 THR A N 1
ATOM 804 C CA . THR A 1 104 ? 0.214 12.720 10.238 1.00 86.19 104 THR A CA 1
ATOM 805 C C . THR A 1 104 ? -0.314 14.126 9.985 1.00 86.19 104 THR A C 1
ATOM 807 O O . THR A 1 104 ? 0.403 14.990 9.495 1.00 86.19 104 THR A O 1
ATOM 810 N N . ALA A 1 105 ? -1.580 14.349 10.322 1.00 80.69 105 ALA A N 1
ATOM 811 C CA . ALA A 1 105 ? -2.249 15.641 10.241 1.00 80.69 105 ALA A CA 1
ATOM 812 C C . ALA A 1 105 ? -2.964 15.946 11.566 1.00 80.69 105 ALA A C 1
ATOM 814 O O . ALA A 1 105 ? -3.072 15.079 12.445 1.00 80.69 105 ALA A O 1
ATOM 815 N N . ASP A 1 106 ? -3.432 17.185 11.718 1.00 81.44 106 ASP A N 1
ATOM 816 C CA . ASP A 1 106 ? -4.186 17.654 12.887 1.00 81.44 106 ASP A CA 1
ATOM 817 C C . ASP A 1 106 ? -3.460 17.375 14.219 1.00 81.44 106 ASP A C 1
ATOM 819 O O . ASP A 1 106 ? -4.020 16.801 15.153 1.00 81.44 106 ASP A O 1
ATOM 823 N N . GLY A 1 107 ? -2.163 17.699 14.294 1.00 75.69 107 GLY A N 1
ATOM 824 C CA . GLY A 1 107 ? -1.356 17.472 15.502 1.00 75.69 107 GLY A CA 1
ATOM 825 C C . GLY A 1 107 ? -1.162 15.991 15.860 1.00 75.69 107 GLY A C 1
ATOM 826 O O . GLY A 1 107 ? -0.967 15.659 17.027 1.00 75.69 107 GLY A O 1
ATOM 827 N N . GLY A 1 108 ? -1.245 15.090 14.875 1.00 75.56 108 GLY A N 1
ATOM 828 C CA . GLY A 1 108 ? -1.055 13.647 15.056 1.00 75.56 108 GLY A CA 1
ATOM 829 C C . GLY A 1 108 ? -2.338 12.855 15.319 1.00 75.56 108 GLY A C 1
ATOM 830 O O . GLY A 1 108 ? -2.254 11.638 15.510 1.00 75.56 108 GLY A O 1
ATOM 831 N N . GLN A 1 109 ? -3.498 13.523 15.306 1.00 75.31 109 GLN A N 1
ATOM 832 C CA . GLN A 1 109 ? -4.816 12.906 15.490 1.00 75.31 109 GLN A CA 1
ATOM 833 C C . GLN A 1 109 ? -5.290 12.151 14.249 1.00 75.31 109 GLN A C 1
ATOM 835 O O . GLN A 1 109 ? -5.977 11.138 14.362 1.00 75.31 109 GLN A O 1
ATOM 840 N N . ARG A 1 110 ? -4.900 12.611 13.056 1.00 80.56 110 ARG A N 1
ATOM 841 C CA . ARG A 1 110 ? -5.148 11.886 11.810 1.00 80.56 110 ARG A CA 1
ATOM 842 C C . ARG A 1 110 ? -3.859 11.263 11.327 1.00 80.56 110 ARG A C 1
ATOM 844 O O . ARG A 1 110 ? -2.854 11.947 11.171 1.00 80.56 110 ARG A O 1
ATOM 851 N N . ARG A 1 111 ? -3.897 9.956 11.090 1.00 87.75 111 ARG A N 1
ATOM 852 C CA . ARG A 1 111 ? -2.779 9.198 10.531 1.00 87.75 111 ARG A CA 1
ATOM 853 C C . ARG A 1 111 ? -3.244 8.520 9.261 1.00 87.75 111 ARG A C 1
ATOM 855 O O . ARG A 1 111 ? -4.339 7.963 9.218 1.00 87.75 111 ARG A O 1
ATOM 862 N N . HIS A 1 112 ? -2.413 8.572 8.236 1.00 91.94 112 HIS A N 1
ATOM 863 C CA . HIS A 1 112 ? -2.670 7.903 6.975 1.00 91.94 112 HIS A CA 1
ATOM 864 C C . HIS A 1 112 ? -1.386 7.258 6.470 1.00 91.94 112 HIS A C 1
ATOM 866 O O . HIS A 1 112 ? -0.288 7.672 6.836 1.00 91.94 112 HIS A O 1
ATOM 872 N N . ALA A 1 113 ? -1.522 6.230 5.644 1.00 93.81 113 ALA A N 1
ATOM 873 C CA . ALA A 1 113 ? -0.399 5.566 5.009 1.00 93.81 113 ALA A CA 1
ATOM 874 C C . ALA A 1 113 ? -0.611 5.562 3.499 1.00 93.81 113 ALA A C 1
ATOM 876 O O . ALA A 1 113 ? -1.714 5.272 3.033 1.00 93.81 113 ALA A O 1
ATOM 877 N N . ILE A 1 114 ? 0.447 5.867 2.756 1.00 94.88 114 ILE A N 1
ATOM 878 C CA . ILE A 1 114 ? 0.478 5.783 1.298 1.00 94.88 114 ILE A CA 1
ATOM 879 C C . ILE A 1 114 ? 1.688 4.971 0.847 1.00 94.88 114 ILE A C 1
ATOM 881 O O . ILE A 1 114 ? 2.688 4.870 1.560 1.00 94.88 114 ILE A O 1
ATO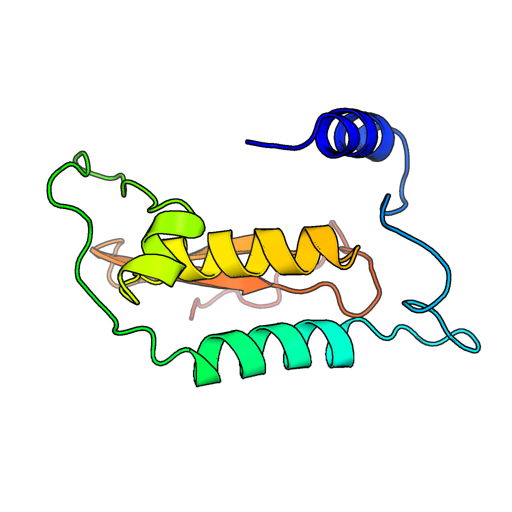M 885 N N . VAL A 1 115 ? 1.607 4.411 -0.358 1.00 95.81 115 VAL A N 1
ATOM 886 C CA . VAL A 1 115 ? 2.737 3.729 -0.990 1.00 95.81 115 VAL A CA 1
ATOM 887 C C . VAL A 1 115 ? 3.425 4.667 -1.971 1.00 95.81 115 VAL A C 1
ATOM 889 O O . VAL A 1 115 ? 2.788 5.220 -2.865 1.00 95.81 115 VAL A O 1
ATOM 892 N N . LEU A 1 116 ? 4.741 4.789 -1.841 1.00 93.56 116 LEU A N 1
ATOM 893 C CA . LEU A 1 116 ? 5.608 5.439 -2.812 1.00 93.56 116 LEU A CA 1
ATOM 894 C C . LEU A 1 116 ? 6.286 4.370 -3.673 1.00 93.56 116 LEU A C 1
ATOM 896 O O . LEU A 1 116 ? 6.815 3.383 -3.159 1.00 93.56 116 LEU A O 1
ATOM 900 N N . VAL A 1 117 ? 6.292 4.576 -4.988 1.00 91.69 117 VAL A N 1
ATOM 901 C CA . VAL A 1 117 ? 6.847 3.630 -5.965 1.00 91.69 117 VAL A CA 1
ATOM 902 C C . VAL A 1 117 ? 8.036 4.273 -6.694 1.00 91.69 117 VAL A C 1
ATOM 904 O O . VAL A 1 117 ? 7.865 5.349 -7.271 1.00 91.69 117 VAL A O 1
ATOM 907 N N . PRO A 1 118 ? 9.223 3.635 -6.729 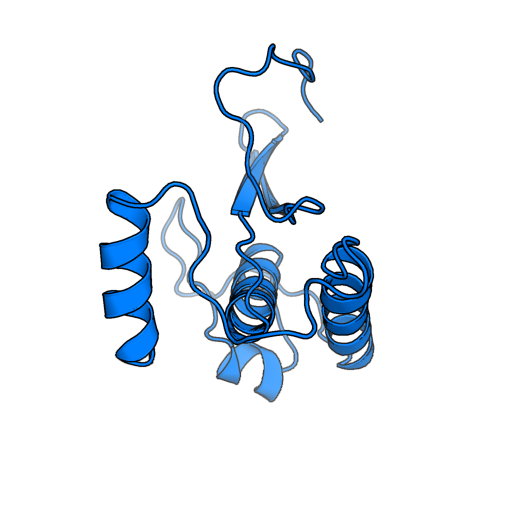1.00 87.12 118 PRO A N 1
ATOM 908 C CA . PRO A 1 118 ? 10.405 4.211 -7.365 1.00 87.12 118 PRO A CA 1
ATOM 909 C C . PRO A 1 118 ? 10.368 3.975 -8.878 1.00 87.12 118 PRO A C 1
ATOM 911 O O . PRO A 1 118 ? 10.789 2.923 -9.361 1.00 87.12 118 PRO A O 1
ATOM 914 N N . MET A 1 119 ? 9.862 4.949 -9.639 1.00 85.69 119 MET A N 1
ATOM 915 C CA . MET A 1 119 ? 9.661 4.807 -11.091 1.00 85.69 119 MET A CA 1
ATOM 916 C C . MET A 1 119 ? 10.949 4.426 -11.830 1.00 85.69 119 MET A C 1
ATOM 918 O O . MET A 1 119 ? 10.936 3.513 -12.654 1.00 85.69 119 MET A O 1
ATOM 922 N N . GLU A 1 120 ? 12.077 5.019 -11.440 1.00 81.62 120 GLU A N 1
ATOM 923 C CA . GLU A 1 120 ? 13.405 4.760 -12.015 1.00 81.62 120 GLU A CA 1
ATOM 924 C C . GLU A 1 120 ? 14.123 3.548 -11.406 1.00 81.62 120 GLU A C 1
ATOM 926 O O . GLU A 1 120 ? 15.339 3.404 -11.540 1.00 81.62 120 GLU A O 1
ATOM 931 N N . ARG A 1 121 ? 13.388 2.685 -10.688 1.00 76.69 121 ARG A N 1
ATOM 932 C CA . ARG A 1 121 ? 13.941 1.563 -9.913 1.00 76.69 121 ARG A CA 1
ATOM 933 C C . ARG A 1 121 ? 15.069 2.004 -8.980 1.00 76.69 121 ARG A C 1
ATOM 935 O O . ARG A 1 121 ? 15.982 1.231 -8.726 1.00 76.69 121 ARG A O 1
ATOM 942 N N . GLN A 1 122 ? 15.020 3.242 -8.499 1.00 75.00 122 GLN A N 1
ATOM 943 C CA . GLN A 1 122 ? 15.977 3.784 -7.552 1.00 75.00 122 GLN A CA 1
ATOM 944 C C . GLN A 1 122 ? 15.339 4.823 -6.645 1.00 75.00 122 GLN A C 1
ATOM 946 O O . GLN A 1 122 ? 14.436 5.553 -7.054 1.00 75.00 122 GLN A O 1
ATOM 951 N N . TRP A 1 123 ? 15.825 4.858 -5.410 1.00 81.06 123 TRP A N 1
ATOM 952 C CA . TRP A 1 123 ? 15.553 5.920 -4.455 1.00 81.06 123 TRP A CA 1
ATOM 953 C C . TRP A 1 123 ? 16.764 6.844 -4.429 1.00 81.06 123 TRP A C 1
ATOM 955 O O . TRP A 1 123 ? 17.895 6.371 -4.328 1.00 81.06 123 TRP A O 1
ATOM 965 N N . VAL A 1 124 ? 16.526 8.149 -4.521 1.00 71.88 124 VAL A N 1
ATOM 966 C CA . VAL A 1 124 ? 17.581 9.153 -4.368 1.00 71.88 124 VAL A CA 1
ATOM 967 C C . VAL A 1 124 ? 17.615 9.576 -2.903 1.00 71.88 124 VAL A C 1
ATOM 969 O O . VAL A 1 124 ? 16.582 9.905 -2.322 1.00 71.88 124 VAL A O 1
ATOM 972 N N . ILE A 1 125 ? 18.799 9.539 -2.297 1.00 72.75 125 ILE A N 1
ATOM 973 C CA . ILE A 1 125 ? 19.043 10.007 -0.928 1.00 72.75 125 ILE A CA 1
ATOM 974 C C . ILE A 1 125 ? 19.686 11.395 -0.957 1.00 72.75 125 ILE A C 1
ATOM 976 O O . ILE A 1 125 ? 20.349 11.746 -1.930 1.00 72.75 125 ILE A O 1
ATOM 980 N N . GLY A 1 126 ? 19.495 12.183 0.104 1.00 68.81 126 GLY A N 1
ATOM 981 C CA . GLY A 1 126 ? 20.083 13.526 0.204 1.00 68.81 126 GLY A CA 1
ATOM 982 C C . GLY A 1 126 ? 19.477 14.550 -0.760 1.00 68.81 126 GLY A C 1
ATOM 983 O O . GLY A 1 126 ? 20.154 15.500 -1.134 1.00 68.81 126 GLY A O 1
ATOM 984 N N . CYS A 1 127 ? 18.228 14.342 -1.185 1.00 67.69 127 CYS A N 1
ATOM 985 C CA . CYS A 1 127 ? 17.474 15.364 -1.906 1.00 67.69 127 CYS A CA 1
ATOM 986 C C . CYS A 1 127 ? 17.137 16.524 -0.967 1.00 67.69 127 CYS A C 1
ATOM 988 O O . CYS A 1 127 ? 16.844 16.294 0.210 1.00 67.69 127 CYS A O 1
ATOM 990 N N . ASP A 1 128 ? 17.113 17.740 -1.508 1.00 75.56 128 ASP A N 1
ATOM 991 C CA . ASP A 1 128 ? 16.543 18.886 -0.806 1.00 75.56 128 ASP A CA 1
ATOM 992 C C . ASP A 1 128 ? 15.082 18.599 -0.440 1.00 75.56 128 ASP A C 1
ATOM 994 O O . ASP A 1 128 ? 14.360 17.901 -1.163 1.00 75.56 128 ASP A O 1
ATOM 998 N N . VAL A 1 129 ? 14.642 19.121 0.704 1.00 69.25 129 VAL A N 1
ATOM 999 C CA . VAL A 1 129 ? 13.250 18.997 1.140 1.00 69.25 129 VAL A CA 1
ATOM 1000 C C . VAL A 1 129 ? 12.366 19.712 0.117 1.00 69.25 129 VAL A C 1
ATOM 1002 O O . VAL A 1 129 ? 12.402 20.931 -0.005 1.00 69.25 129 VAL A O 1
ATOM 1005 N N . LEU A 1 130 ? 11.580 18.942 -0.640 1.00 65.81 130 LEU A N 1
ATOM 1006 C CA . LEU A 1 130 ? 10.664 19.477 -1.656 1.00 65.81 130 LEU A CA 1
ATOM 1007 C C . LEU A 1 130 ? 9.300 19.883 -1.077 1.00 65.81 130 LEU A C 1
ATOM 1009 O O . LEU A 1 130 ? 8.547 20.593 -1.737 1.00 65.81 130 LEU A O 1
ATOM 1013 N N . ILE A 1 131 ? 8.968 19.415 0.129 1.00 63.72 131 ILE A N 1
ATOM 1014 C CA . ILE A 1 131 ? 7.698 19.684 0.813 1.00 63.72 131 ILE A CA 1
ATOM 1015 C C . ILE A 1 131 ? 8.024 20.065 2.258 1.00 63.72 131 ILE A C 1
ATOM 1017 O O . ILE A 1 131 ? 8.298 19.188 3.075 1.00 63.72 131 ILE A O 1
ATOM 1021 N N . ASP A 1 132 ? 8.038 21.367 2.543 1.00 53.25 132 ASP A N 1
ATOM 1022 C CA . ASP A 1 132 ? 8.365 21.919 3.870 1.00 53.25 132 ASP A CA 1
ATOM 1023 C C . ASP A 1 132 ? 7.100 22.289 4.676 1.00 53.25 132 ASP A C 1
ATOM 1025 O O . ASP A 1 132 ? 7.092 22.238 5.902 1.00 53.25 132 ASP A O 1
ATOM 1029 N N . GLU A 1 133 ? 5.974 22.562 4.001 1.00 54.03 133 GLU A N 1
ATOM 1030 C CA . GLU A 1 133 ? 4.723 23.022 4.641 1.00 54.03 133 GLU A CA 1
ATOM 1031 C C . GLU A 1 133 ? 3.626 21.945 4.785 1.00 54.03 133 GLU A C 1
ATOM 1033 O O . GLU A 1 133 ? 2.455 22.257 4.987 1.00 54.03 133 GLU A O 1
ATOM 1038 N N . GLY A 1 134 ? 3.995 20.662 4.756 1.00 53.00 134 GLY A N 1
ATOM 1039 C CA . GLY A 1 134 ? 3.058 19.554 4.983 1.00 53.00 134 GLY A CA 1
ATOM 1040 C C . GLY A 1 134 ? 2.138 19.223 3.796 1.00 53.00 134 GLY A C 1
ATOM 1041 O O . GLY A 1 134 ? 2.274 19.773 2.704 1.00 53.00 134 GLY A O 1
ATOM 1042 N N . PHE A 1 135 ? 1.249 18.247 4.016 1.00 44.78 135 PHE A N 1
ATOM 1043 C CA . PHE A 1 135 ? 0.210 17.778 3.085 1.00 44.78 135 PHE A CA 1
ATOM 1044 C C . PHE A 1 135 ? -1.174 18.246 3.535 1.00 44.78 135 PHE A C 1
ATOM 1046 O O . PHE A 1 135 ? -1.419 18.221 4.765 1.00 44.78 135 PHE A O 1
#

pLDDT: mean 78.71, std 17.45, range [35.06, 97.0]